Protein AF-A0A815Y530-F1 (afdb_monomer_lite)

Sequence (70 aa):
MELTICLVLINIGCILAIYFYLTRNHRYWQKQGIPGPRPWPFFGTYLKQFFIPFLETE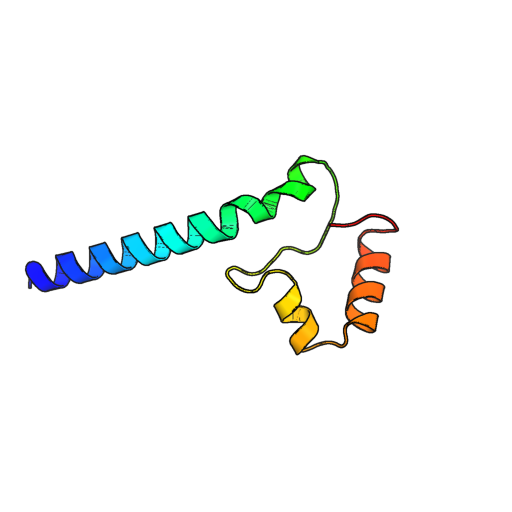MQWYNQYGKIYG

pLDDT: mean 91.47, std 3.85, range [76.44, 96.81]

Structure (mmCIF, N/CA/C/O backbone):
data_AF-A0A815Y530-F1
#
_entry.id   AF-A0A815Y530-F1
#
loop_
_atom_site.group_PDB
_atom_site.id
_atom_site.type_symbol
_atom_site.label_atom_id
_atom_site.label_alt_id
_atom_site.label_comp_id
_atom_site.label_asym_id
_atom_site.label_entity_id
_atom_site.label_seq_id
_atom_site.pdbx_PDB_ins_code
_atom_site.Cartn_x
_atom_site.Cartn_y
_atom_site.Cartn_z
_atom_site.occupancy
_atom_site.B_iso_or_equiv
_atom_site.auth_seq_id
_atom_site.auth_comp_id
_atom_site.auth_asym_id
_atom_site.auth_atom_id
_atom_site.pdbx_PDB_model_num
ATOM 1 N N . MET A 1 1 ? 15.720 -10.767 -33.060 1.00 76.44 1 MET A N 1
ATOM 2 C CA . MET A 1 1 ? 15.028 -9.495 -32.753 1.00 76.44 1 MET A CA 1
ATOM 3 C C . MET A 1 1 ? 13.532 -9.701 -32.540 1.00 76.44 1 MET A C 1
ATOM 5 O O . MET A 1 1 ? 13.018 -9.218 -31.544 1.00 76.44 1 MET A O 1
ATOM 9 N N . GLU A 1 2 ? 12.834 -10.455 -33.390 1.00 87.62 2 GLU A N 1
ATOM 10 C CA . GLU A 1 2 ? 11.383 -10.681 -33.238 1.00 87.62 2 GLU A CA 1
ATOM 11 C C . GLU A 1 2 ? 11.022 -11.488 -31.977 1.00 87.62 2 GLU A C 1
ATOM 13 O O . GLU A 1 2 ? 10.223 -11.033 -31.165 1.00 87.62 2 GLU A O 1
ATOM 18 N N . LEU A 1 3 ? 11.695 -12.621 -31.727 1.00 90.38 3 LEU A N 1
ATOM 19 C CA . LEU A 1 3 ? 11.458 -13.439 -30.526 1.00 90.38 3 LEU A CA 1
ATOM 20 C C . LEU A 1 3 ? 11.729 -12.673 -29.219 1.00 90.38 3 LEU A C 1
ATOM 22 O O . LEU A 1 3 ? 10.968 -12.780 -28.261 1.00 90.38 3 LEU A O 1
ATOM 26 N N . THR A 1 4 ? 12.792 -11.867 -29.183 1.00 94.12 4 THR A N 1
ATOM 27 C CA . THR A 1 4 ? 13.137 -11.041 -28.017 1.00 94.12 4 THR A CA 1
ATOM 28 C C . THR A 1 4 ? 12.077 -9.975 -27.747 1.00 94.12 4 THR A C 1
ATOM 30 O O . THR A 1 4 ? 11.736 -9.744 -26.592 1.00 94.12 4 THR A O 1
ATOM 33 N N . ILE A 1 5 ? 11.505 -9.371 -28.796 1.00 94.56 5 ILE A N 1
ATOM 34 C CA . ILE A 1 5 ? 10.407 -8.404 -28.663 1.00 94.56 5 ILE A CA 1
ATOM 35 C C . ILE A 1 5 ? 9.157 -9.097 -28.107 1.00 94.56 5 ILE A C 1
ATOM 37 O O . ILE A 1 5 ? 8.564 -8.600 -27.151 1.00 94.56 5 ILE A O 1
ATOM 41 N N . CYS A 1 6 ? 8.796 -10.276 -28.627 1.00 94.94 6 CYS A N 1
ATOM 42 C CA . CYS A 1 6 ? 7.656 -11.045 -28.119 1.00 94.94 6 CYS A CA 1
ATOM 43 C C . CYS A 1 6 ? 7.808 -11.396 -26.631 1.00 94.94 6 CYS A C 1
ATOM 45 O O . CYS A 1 6 ? 6.866 -11.218 -25.860 1.00 94.94 6 CYS A O 1
ATOM 47 N N . LEU A 1 7 ? 8.998 -11.835 -26.203 1.00 95.38 7 LEU A N 1
ATOM 48 C CA . LEU A 1 7 ? 9.264 -12.144 -24.794 1.00 95.38 7 LEU A CA 1
ATOM 49 C C . LEU A 1 7 ? 9.121 -10.911 -23.894 1.00 95.38 7 LEU A C 1
ATOM 51 O O . LEU A 1 7 ? 8.528 -11.011 -22.820 1.00 95.38 7 LEU A O 1
ATOM 55 N N . VAL A 1 8 ? 9.611 -9.746 -24.326 1.00 96.31 8 VAL A N 1
ATOM 56 C CA . VAL A 1 8 ? 9.463 -8.492 -23.570 1.00 96.31 8 VAL A CA 1
ATOM 57 C C . VAL A 1 8 ? 7.988 -8.115 -23.420 1.00 96.31 8 VAL A C 1
ATOM 59 O O . VAL A 1 8 ? 7.546 -7.815 -22.311 1.00 96.31 8 VAL A O 1
ATOM 62 N N . LEU A 1 9 ? 7.202 -8.199 -24.496 1.00 96.00 9 LEU A N 1
ATOM 63 C CA . LEU A 1 9 ? 5.771 -7.881 -24.460 1.00 96.00 9 LEU A CA 1
ATOM 64 C C . LEU A 1 9 ? 4.983 -8.824 -23.541 1.00 96.00 9 LEU A C 1
ATOM 66 O O . LEU A 1 9 ? 4.148 -8.358 -22.766 1.00 96.00 9 LEU A O 1
ATOM 70 N N . ILE A 1 10 ? 5.277 -10.128 -23.576 1.00 96.69 10 ILE A N 1
ATOM 71 C CA . ILE A 1 10 ? 4.646 -11.116 -22.688 1.00 96.69 10 ILE A CA 1
ATOM 72 C C . ILE A 1 10 ? 4.955 -10.794 -21.223 1.00 96.69 10 ILE A C 1
ATOM 74 O O . ILE A 1 10 ? 4.046 -10.773 -20.398 1.00 96.69 10 ILE A O 1
ATOM 78 N N . ASN A 1 11 ? 6.214 -10.485 -20.898 1.00 96.50 11 ASN A N 1
ATOM 79 C CA . ASN A 1 11 ? 6.599 -10.127 -19.532 1.00 96.50 11 ASN A CA 1
ATOM 80 C C . ASN A 1 11 ? 5.872 -8.868 -19.044 1.00 96.50 11 ASN A C 1
ATOM 82 O O . ASN A 1 11 ? 5.336 -8.864 -17.936 1.00 96.50 11 ASN A O 1
ATOM 86 N N . ILE A 1 12 ? 5.786 -7.827 -19.879 1.00 96.69 12 ILE A N 1
ATOM 87 C CA . ILE A 1 12 ? 5.034 -6.606 -19.553 1.00 96.69 12 ILE A CA 1
ATOM 88 C C . ILE A 1 12 ? 3.554 -6.937 -19.316 1.00 96.69 12 ILE A C 1
ATOM 90 O O . ILE A 1 12 ? 2.980 -6.500 -18.318 1.00 96.69 12 ILE A O 1
ATOM 94 N N . GLY A 1 13 ? 2.949 -7.749 -20.188 1.00 96.81 13 GLY A N 1
ATOM 95 C CA . GLY A 1 13 ? 1.565 -8.199 -20.041 1.00 96.81 13 GLY A CA 1
ATOM 96 C C . GLY A 1 13 ? 1.323 -8.942 -18.725 1.00 96.81 13 GLY A C 1
ATOM 97 O O . GLY A 1 13 ? 0.371 -8.630 -18.010 1.00 96.81 13 GLY A O 1
ATOM 98 N N . CYS A 1 14 ? 2.217 -9.863 -18.356 1.00 96.25 14 CYS A N 1
ATOM 99 C CA . CYS A 1 14 ? 2.155 -10.585 -17.085 1.00 96.25 14 CYS A CA 1
ATOM 100 C C . CYS A 1 14 ? 2.264 -9.644 -15.878 1.00 96.25 14 CYS A C 1
ATOM 102 O O . CYS A 1 14 ? 1.466 -9.753 -14.948 1.00 96.25 14 CYS A O 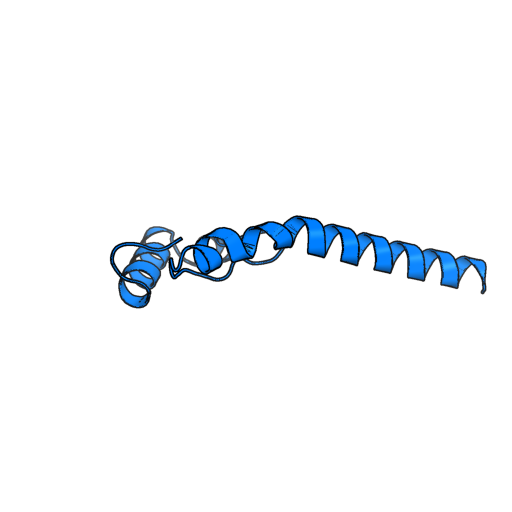1
ATOM 104 N N . ILE A 1 15 ? 3.203 -8.691 -15.897 1.00 94.88 15 ILE A N 1
ATOM 105 C CA . ILE A 1 15 ? 3.378 -7.712 -14.812 1.00 94.88 15 ILE A CA 1
ATOM 106 C C . ILE A 1 15 ? 2.109 -6.871 -14.639 1.00 94.88 15 ILE A C 1
ATOM 108 O O . ILE A 1 15 ? 1.637 -6.691 -13.515 1.00 94.88 15 ILE A O 1
ATOM 112 N N . LEU A 1 16 ? 1.520 -6.399 -15.741 1.00 94.31 16 LEU A N 1
ATOM 113 C CA . LEU A 1 16 ? 0.272 -5.637 -15.708 1.00 94.31 16 LEU A CA 1
ATOM 114 C C . LEU A 1 16 ? -0.891 -6.483 -15.180 1.00 94.31 16 LEU A C 1
ATOM 116 O O . LEU A 1 16 ? -1.641 -6.017 -14.324 1.00 94.31 16 LEU A O 1
ATOM 120 N N . ALA A 1 17 ? -1.027 -7.730 -15.634 1.00 94.25 17 ALA A N 1
ATOM 121 C CA . ALA A 1 17 ? -2.074 -8.634 -15.164 1.00 94.25 17 ALA A CA 1
ATOM 122 C C . ALA A 1 17 ? -1.973 -8.883 -13.650 1.00 94.25 17 ALA A C 1
ATOM 124 O O . ALA A 1 17 ? -2.977 -8.785 -12.942 1.00 94.25 17 ALA A O 1
ATOM 125 N N . ILE A 1 18 ? -0.761 -9.126 -13.140 1.00 92.56 18 ILE A N 1
ATOM 126 C CA . ILE A 1 18 ? -0.501 -9.290 -11.704 1.00 92.56 18 ILE A CA 1
ATOM 127 C C . ILE A 1 18 ? -0.830 -7.995 -10.950 1.00 92.56 18 ILE A C 1
ATOM 129 O O . ILE A 1 18 ? -1.523 -8.036 -9.933 1.00 92.56 18 ILE A O 1
ATOM 133 N N . TYR A 1 19 ? -0.401 -6.838 -11.463 1.00 90.94 19 TYR A N 1
ATOM 134 C CA . TYR A 1 19 ? -0.708 -5.537 -10.867 1.00 90.94 19 TYR A CA 1
ATOM 135 C C . TYR A 1 19 ? -2.221 -5.301 -10.749 1.00 90.94 19 TYR A C 1
ATOM 137 O O . TYR A 1 19 ? -2.712 -4.930 -9.679 1.00 90.94 19 TYR A O 1
ATOM 145 N N . PHE A 1 20 ? -2.982 -5.550 -11.818 1.00 90.69 20 PHE A N 1
ATOM 146 C CA . PHE A 1 20 ? -4.438 -5.400 -11.806 1.00 90.69 20 PHE A CA 1
ATOM 147 C C . PHE A 1 20 ? -5.116 -6.406 -10.878 1.00 90.69 20 PHE A C 1
ATOM 149 O O . PHE A 1 20 ? -6.041 -6.034 -10.157 1.00 90.69 20 PHE A O 1
ATOM 156 N N . TYR A 1 21 ? -4.653 -7.658 -10.864 1.00 89.94 21 TYR A N 1
ATOM 157 C CA . TYR A 1 21 ? -5.186 -8.686 -9.974 1.00 89.94 21 TYR A CA 1
ATOM 158 C C . TYR A 1 21 ? -5.045 -8.278 -8.502 1.00 89.94 21 TYR A C 1
ATOM 160 O O . TYR A 1 21 ? -6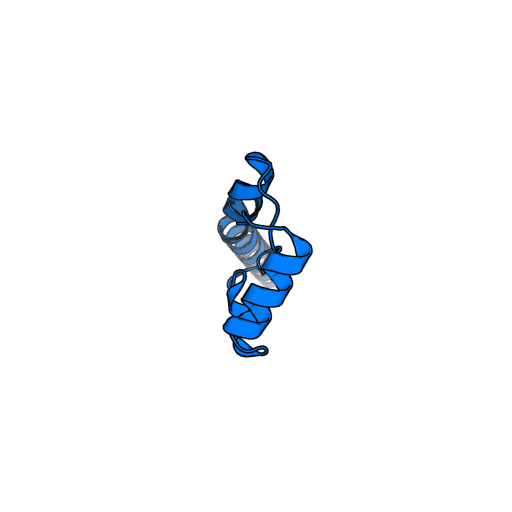.022 -8.318 -7.754 1.00 89.94 21 TYR A O 1
ATOM 168 N N . LEU A 1 22 ? -3.860 -7.807 -8.107 1.00 88.75 22 LEU A N 1
ATOM 169 C CA . LEU A 1 22 ? -3.579 -7.408 -6.728 1.00 88.75 22 LEU A CA 1
ATOM 170 C C . LEU A 1 22 ? -4.291 -6.113 -6.325 1.00 88.75 22 LEU A C 1
ATOM 172 O O . LEU A 1 22 ? -4.803 -6.011 -5.213 1.00 88.75 22 LEU A O 1
ATOM 176 N N . THR A 1 23 ? -4.378 -5.130 -7.224 1.00 90.06 23 THR A N 1
ATOM 177 C CA . THR A 1 23 ? -5.012 -3.834 -6.920 1.00 90.06 23 THR A CA 1
ATOM 178 C C . THR A 1 23 ? -6.540 -3.844 -7.042 1.00 90.06 23 THR A C 1
ATOM 180 O O . THR A 1 23 ? -7.197 -2.886 -6.624 1.00 90.06 23 THR A O 1
ATOM 183 N N . ARG A 1 24 ? -7.147 -4.931 -7.546 1.00 87.44 24 ARG A N 1
ATOM 184 C CA . ARG A 1 24 ? -8.602 -5.053 -7.767 1.00 87.44 24 ARG A CA 1
ATOM 185 C C . ARG A 1 24 ? -9.438 -4.735 -6.524 1.00 87.44 24 ARG A C 1
ATOM 187 O O . ARG A 1 24 ? -10.491 -4.102 -6.639 1.00 87.44 24 ARG A O 1
ATOM 194 N N . ASN A 1 25 ? -8.973 -5.146 -5.345 1.00 85.75 25 ASN A N 1
ATOM 195 C CA . ASN A 1 25 ? -9.726 -5.009 -4.096 1.00 85.75 25 ASN A CA 1
ATOM 196 C C . ASN A 1 25 ? -9.456 -3.691 -3.354 1.00 85.75 25 ASN A C 1
ATOM 198 O O . ASN A 1 25 ? -10.177 -3.368 -2.414 1.00 85.75 25 ASN A O 1
ATOM 202 N N . HIS A 1 26 ? -8.499 -2.875 -3.809 1.00 89.00 26 HIS A N 1
ATOM 203 C CA . HIS A 1 26 ? -8.101 -1.630 -3.134 1.00 89.00 26 HIS A CA 1
ATOM 204 C C . HIS A 1 26 ? -9.228 -0.588 -3.038 1.00 89.00 26 HIS A C 1
ATOM 206 O O . HIS A 1 26 ? -9.145 0.353 -2.257 1.00 89.00 26 HIS A O 1
ATOM 212 N N . ARG A 1 27 ? -10.288 -0.737 -3.840 1.00 87.44 27 ARG A N 1
ATOM 213 C CA . ARG A 1 27 ? -11.437 0.181 -3.868 1.00 87.44 27 ARG A CA 1
ATOM 214 C C . ARG A 1 27 ? -12.655 -0.344 -3.109 1.00 87.44 27 ARG A C 1
ATOM 216 O O . ARG A 1 27 ? -13.719 0.252 -3.226 1.00 87.44 27 ARG A O 1
ATOM 223 N N . TYR A 1 28 ? -12.539 -1.459 -2.387 1.00 91.06 28 TYR A N 1
ATOM 224 C CA . TYR A 1 28 ? -13.665 -2.071 -1.679 1.00 91.06 28 TYR A CA 1
ATOM 225 C C . TYR A 1 28 ? -14.307 -1.103 -0.670 1.00 91.06 28 TYR A C 1
ATOM 227 O O . TYR A 1 28 ? -15.483 -0.776 -0.813 1.00 91.06 28 TYR A O 1
ATOM 235 N N . TRP A 1 29 ? -13.523 -0.556 0.263 1.00 91.44 29 TRP A N 1
ATOM 236 C CA . TRP A 1 29 ? -14.010 0.385 1.281 1.00 91.44 29 TRP A CA 1
ATOM 237 C C . TRP A 1 29 ? -14.445 1.726 0.692 1.00 91.44 29 TRP A C 1
ATOM 239 O O . TRP A 1 29 ? -15.510 2.240 1.032 1.00 91.44 29 TRP A O 1
ATOM 249 N N . GLN A 1 30 ? -13.706 2.218 -0.308 1.00 90.56 30 GLN A N 1
ATOM 250 C CA . GLN A 1 30 ? -14.082 3.418 -1.055 1.00 90.56 30 GLN A CA 1
ATOM 251 C C . GLN A 1 30 ? -15.481 3.290 -1.683 1.00 90.56 30 GLN A C 1
ATOM 253 O O . GLN A 1 30 ? -16.253 4.245 -1.661 1.00 90.56 30 GLN A O 1
ATOM 258 N N . LYS A 1 31 ? -15.831 2.117 -2.232 1.00 93.06 31 LYS A N 1
ATOM 259 C CA . LYS A 1 31 ? -17.167 1.857 -2.797 1.00 93.06 31 LYS A CA 1
ATOM 260 C C . LYS A 1 31 ? -18.274 1.838 -1.741 1.00 93.06 31 LYS A C 1
ATOM 262 O O . LYS A 1 31 ? -19.424 2.066 -2.094 1.00 93.06 31 LYS A O 1
ATOM 267 N N . GLN A 1 32 ?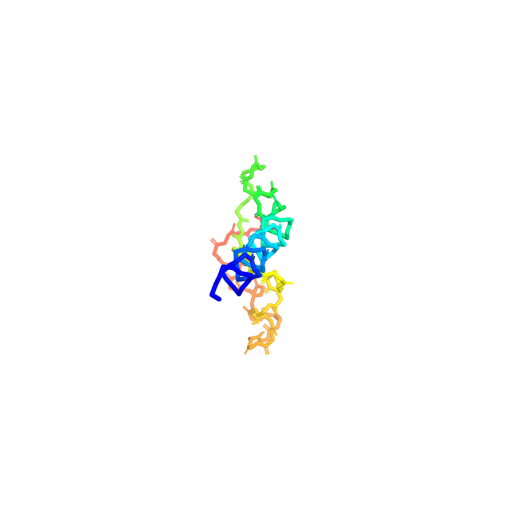 -17.938 1.577 -0.481 1.00 94.00 32 GLN A N 1
ATOM 268 C CA . GLN A 1 32 ? -18.874 1.603 0.647 1.00 94.00 32 GLN A CA 1
ATOM 269 C C . GLN A 1 32 ? -18.963 2.983 1.316 1.00 94.00 32 GLN A C 1
ATOM 271 O O . GLN A 1 32 ? -19.662 3.133 2.312 1.00 94.00 32 GLN A O 1
ATOM 276 N N . GLY A 1 33 ? -18.263 3.993 0.786 1.00 93.69 33 GLY A N 1
ATOM 277 C CA . GLY A 1 33 ? -18.211 5.327 1.386 1.00 93.69 33 GLY A CA 1
ATOM 278 C C . GLY A 1 33 ? -17.356 5.396 2.651 1.00 93.69 33 GLY A C 1
ATOM 279 O O . GLY A 1 33 ? -17.401 6.402 3.354 1.00 93.69 33 GLY A O 1
ATOM 280 N N . ILE A 1 34 ? -16.573 4.352 2.937 1.00 94.31 34 ILE A N 1
ATOM 281 C CA . ILE A 1 34 ? -15.669 4.317 4.083 1.00 94.31 34 ILE A CA 1
ATOM 282 C C . ILE A 1 34 ? -14.332 4.929 3.642 1.00 94.31 34 ILE A C 1
ATOM 284 O O . ILE A 1 34 ? -13.712 4.428 2.695 1.00 94.31 34 ILE A O 1
ATOM 288 N N . PRO A 1 35 ? -13.900 6.041 4.265 1.00 93.31 35 PRO A N 1
ATOM 289 C CA . PRO A 1 35 ? -12.614 6.648 3.966 1.00 93.31 35 PRO A CA 1
ATOM 290 C C . PRO A 1 35 ? -11.481 5.788 4.530 1.00 93.31 35 PRO A C 1
ATOM 292 O O . PRO A 1 35 ? -11.657 5.087 5.520 1.00 93.31 35 PRO A O 1
ATOM 295 N N . GLY A 1 36 ? -10.296 5.870 3.937 1.00 92.44 36 GLY A N 1
ATOM 296 C CA . GLY A 1 36 ? -9.136 5.188 4.486 1.00 92.44 36 GLY A CA 1
ATOM 297 C C . GLY A 1 36 ? -7.879 5.322 3.637 1.00 92.44 36 GLY A C 1
ATOM 298 O O . GLY A 1 36 ? -7.900 5.926 2.553 1.00 92.44 36 GLY A O 1
ATOM 299 N N . PRO A 1 37 ? -6.747 4.829 4.158 1.00 91.56 37 PRO A N 1
ATOM 300 C CA . PRO A 1 37 ? -5.452 4.950 3.507 1.00 91.56 37 PRO A CA 1
ATOM 301 C C . PRO A 1 37 ? -5.409 4.155 2.202 1.00 91.56 37 PRO A C 1
ATOM 303 O O . PRO A 1 37 ? -5.8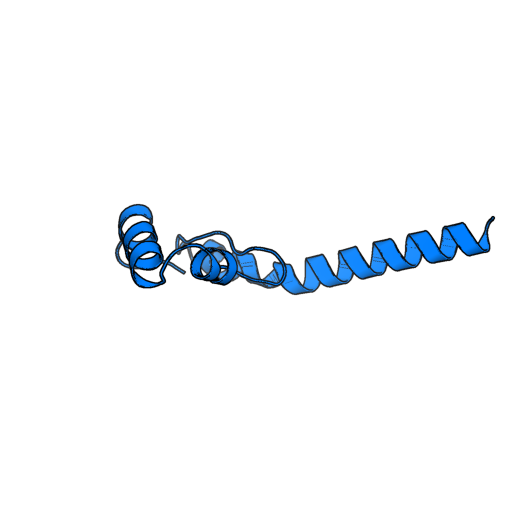50 3.013 2.131 1.00 91.56 37 PRO A O 1
ATOM 306 N N . ARG A 1 38 ? -4.819 4.737 1.151 1.00 87.38 38 ARG A N 1
ATOM 307 C CA . ARG A 1 38 ? -4.652 4.030 -0.125 1.00 87.38 38 ARG A CA 1
ATOM 308 C C . ARG A 1 38 ? -3.588 2.931 0.020 1.00 87.38 38 ARG A C 1
ATOM 310 O O . ARG A 1 38 ? -2.435 3.268 0.296 1.00 87.38 38 ARG A O 1
ATOM 317 N N . PRO A 1 39 ? -3.936 1.650 -0.186 1.00 89.81 39 PRO A N 1
ATOM 318 C CA . PRO A 1 39 ? -2.973 0.556 -0.122 1.00 89.81 39 PRO A CA 1
ATOM 319 C C . PRO A 1 39 ? -1.969 0.606 -1.280 1.00 89.81 39 PRO A C 1
ATOM 321 O O . PRO A 1 39 ? -2.331 0.870 -2.432 1.00 89.81 39 PRO A O 1
ATOM 324 N N . TRP A 1 40 ? -0.709 0.291 -0.980 1.00 87.25 40 TRP A N 1
ATOM 325 C CA . TRP A 1 40 ? 0.323 0.072 -1.987 1.00 87.25 40 TRP A CA 1
ATOM 326 C C . TRP A 1 40 ? 0.087 -1.246 -2.733 1.00 87.25 40 TRP A C 1
ATOM 328 O O . TRP A 1 40 ? -0.327 -2.232 -2.118 1.00 87.25 40 TRP A O 1
ATOM 338 N N . PRO A 1 41 ? 0.368 -1.308 -4.047 1.00 84.00 41 PRO A N 1
ATOM 339 C CA . PRO A 1 41 ? 0.421 -2.575 -4.769 1.00 84.00 41 PRO A CA 1
ATOM 340 C C . PRO A 1 41 ? 1.338 -3.565 -4.029 1.00 84.00 41 PRO A C 1
ATOM 342 O O . PRO A 1 41 ? 2.407 -3.172 -3.568 1.00 84.00 41 PRO A O 1
ATOM 345 N N . PHE A 1 42 ? 0.918 -4.829 -3.912 1.00 83.38 42 PHE A N 1
ATOM 346 C CA . PHE A 1 42 ? 1.593 -5.926 -3.188 1.00 83.38 42 PHE A CA 1
ATOM 347 C C . PHE A 1 42 ? 1.624 -5.821 -1.652 1.00 83.38 42 PHE A C 1
ATOM 349 O O . PHE A 1 42 ? 1.359 -6.819 -0.988 1.00 83.38 42 PHE A O 1
ATOM 356 N N . PHE A 1 43 ? 1.915 -4.651 -1.078 1.00 86.06 43 PHE A N 1
ATOM 357 C CA . PHE A 1 43 ? 2.136 -4.503 0.372 1.00 86.06 43 PHE A CA 1
ATOM 358 C C . PHE A 1 43 ? 0.932 -3.967 1.151 1.00 86.06 43 PHE A C 1
ATOM 360 O O . PHE A 1 43 ? 0.925 -3.983 2.381 1.00 86.06 43 PHE A O 1
ATOM 367 N N . GLY A 1 44 ? -0.089 -3.464 0.461 1.00 87.38 44 GLY A N 1
ATOM 368 C CA . GLY A 1 44 ? -1.243 -2.872 1.115 1.00 87.38 44 GLY A CA 1
ATOM 369 C C . GLY A 1 44 ? -0.870 -1.637 1.939 1.00 87.38 44 GLY A C 1
ATOM 370 O O . GLY A 1 44 ? -0.022 -0.829 1.556 1.00 87.38 44 GLY A O 1
ATOM 371 N N . THR A 1 45 ? -1.518 -1.474 3.085 1.00 89.62 45 THR A N 1
ATOM 372 C CA . THR A 1 45 ? -1.247 -0.387 4.037 1.00 89.62 45 THR A CA 1
ATOM 373 C C . THR A 1 45 ? -0.086 -0.710 4.986 1.00 89.62 45 THR A C 1
ATOM 375 O O . THR A 1 45 ? 0.493 0.206 5.573 1.00 89.62 45 THR A O 1
ATOM 378 N N . TYR A 1 46 ? 0.323 -1.983 5.063 1.00 86.19 46 TYR A N 1
ATOM 379 C CA . TYR A 1 46 ? 1.402 -2.467 5.931 1.00 86.19 46 TYR A CA 1
ATOM 380 C C . TYR A 1 46 ? 2.756 -1.835 5.627 1.00 86.19 46 TYR A C 1
ATOM 382 O O . TYR A 1 46 ? 3.567 -1.680 6.534 1.00 86.19 46 TYR A O 1
ATOM 390 N N . LEU A 1 47 ? 3.004 -1.405 4.383 1.00 88.38 47 LEU A N 1
ATOM 391 C CA . LEU A 1 47 ? 4.264 -0.748 4.029 1.00 88.38 47 LEU A CA 1
ATOM 392 C C . LEU A 1 47 ? 4.548 0.458 4.935 1.00 88.38 47 LEU A C 1
ATOM 394 O O . LEU A 1 47 ? 5.679 0.653 5.362 1.00 88.38 47 LEU A O 1
ATOM 398 N N . LYS A 1 48 ? 3.515 1.235 5.282 1.00 86.31 48 LYS A N 1
ATOM 399 C CA . LYS A 1 48 ? 3.662 2.382 6.184 1.00 86.31 48 LYS A CA 1
ATOM 400 C C . LYS A 1 48 ? 4.038 1.939 7.604 1.00 86.31 48 LYS A C 1
ATOM 402 O O . LYS A 1 48 ? 4.865 2.589 8.232 1.00 86.31 48 LYS A O 1
ATOM 407 N N . GLN A 1 49 ? 3.500 0.809 8.059 1.00 86.44 49 GLN A N 1
ATOM 408 C CA . GLN A 1 49 ? 3.753 0.239 9.386 1.00 86.44 49 GLN A CA 1
ATOM 409 C C . GLN A 1 49 ? 5.168 -0.350 9.540 1.00 86.44 49 GLN A C 1
ATOM 411 O O . GLN A 1 49 ? 5.629 -0.543 10.661 1.00 86.44 49 GLN A O 1
ATOM 416 N N . PHE A 1 50 ? 5.881 -0.616 8.438 1.00 88.81 50 PHE A N 1
ATOM 417 C CA . PHE A 1 50 ? 7.298 -1.001 8.486 1.00 88.81 50 PHE A CA 1
ATOM 418 C C . PHE A 1 50 ? 8.226 0.173 8.814 1.00 88.81 50 PHE A C 1
ATOM 420 O O . PHE A 1 50 ? 9.268 -0.029 9.433 1.00 88.81 50 PHE A O 1
ATOM 427 N N . PHE A 1 51 ? 7.867 1.387 8.391 1.00 91.12 51 PHE A N 1
ATOM 428 C CA . PHE A 1 51 ? 8.691 2.586 8.590 1.00 91.12 51 PHE A CA 1
ATOM 429 C C . PHE A 1 51 ? 8.233 3.432 9.778 1.00 91.12 51 PHE A C 1
ATOM 431 O O . PHE A 1 51 ? 9.035 4.156 10.360 1.00 91.12 51 PHE A O 1
ATOM 438 N N . ILE A 1 52 ? 6.947 3.360 10.117 1.00 90.38 52 ILE A N 1
ATOM 439 C CA . ILE A 1 52 ? 6.314 4.134 11.182 1.00 90.38 52 ILE A CA 1
ATOM 440 C C . ILE A 1 52 ? 5.677 3.139 12.155 1.00 90.38 52 ILE A C 1
ATOM 442 O O . ILE A 1 52 ? 4.967 2.240 11.700 1.00 90.38 52 ILE A O 1
ATOM 446 N N . PRO A 1 53 ? 5.869 3.283 13.478 1.00 92.88 53 PRO A N 1
ATOM 447 C CA . PRO A 1 53 ? 5.231 2.415 14.457 1.00 92.88 53 PRO A CA 1
ATOM 448 C C . PRO A 1 53 ? 3.720 2.296 14.238 1.00 92.88 53 PRO A C 1
ATOM 450 O O . PRO A 1 53 ? 3.039 3.267 13.889 1.00 92.88 53 PRO A O 1
ATOM 453 N N . PHE A 1 54 ? 3.187 1.099 14.488 1.00 90.00 54 PHE A N 1
ATOM 454 C CA . PHE A 1 54 ? 1.766 0.793 14.313 1.00 90.00 54 PHE A CA 1
ATOM 455 C C . PHE A 1 54 ? 0.863 1.825 15.003 1.00 90.00 54 PHE A C 1
ATOM 457 O O . PHE A 1 54 ? 0.013 2.424 14.355 1.00 90.00 54 PHE A O 1
ATOM 464 N N . LEU A 1 55 ? 1.107 2.103 16.288 1.00 92.06 55 LEU A N 1
ATOM 465 C CA . LEU A 1 55 ? 0.273 3.012 17.080 1.00 92.06 55 LEU A CA 1
ATOM 466 C C . LEU A 1 55 ? 0.244 4.438 16.516 1.00 92.06 55 LEU A C 1
ATOM 468 O O . LEU A 1 55 ? -0.809 5.067 16.467 1.00 92.06 55 LEU A O 1
ATOM 472 N N . GLU A 1 56 ? 1.393 4.938 16.067 1.00 93.38 56 GLU A N 1
ATOM 473 C CA . GLU A 1 56 ? 1.489 6.269 15.471 1.00 93.38 56 GLU A CA 1
ATOM 474 C C . GLU A 1 56 ? 0.738 6.327 14.134 1.00 93.38 56 GLU A C 1
ATOM 476 O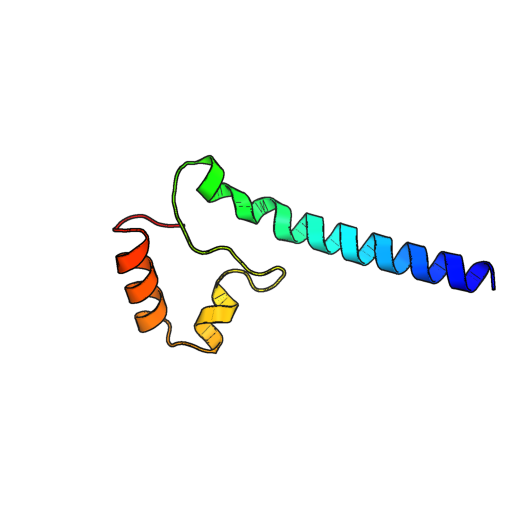 O . GLU A 1 56 ? 0.023 7.289 13.854 1.00 93.38 56 GLU A O 1
ATOM 481 N N . THR A 1 57 ? 0.831 5.261 13.336 1.00 92.44 57 THR A N 1
ATOM 482 C CA . THR A 1 57 ? 0.085 5.131 12.081 1.00 92.44 57 THR A CA 1
ATOM 483 C C . THR A 1 57 ? -1.429 5.111 12.318 1.00 92.44 57 THR A C 1
ATOM 485 O O . THR A 1 57 ? -2.152 5.843 11.640 1.00 92.44 57 THR A O 1
ATOM 488 N N . GLU A 1 58 ? -1.904 4.343 13.303 1.00 92.75 58 GLU A N 1
ATOM 489 C CA . GLU A 1 58 ? -3.324 4.293 13.678 1.00 92.75 58 GLU A CA 1
ATOM 490 C C . GLU A 1 58 ? -3.818 5.649 14.200 1.00 92.75 58 GLU A C 1
ATOM 492 O O . GLU A 1 58 ? -4.869 6.120 13.775 1.00 92.75 58 GLU A O 1
ATOM 497 N N . MET A 1 59 ? -3.044 6.339 15.051 1.00 94.19 59 MET A N 1
ATOM 498 C CA . MET A 1 59 ? -3.400 7.686 15.517 1.00 94.19 59 MET A CA 1
ATOM 499 C C . MET A 1 59 ? -3.518 8.681 14.356 1.00 94.19 59 MET A C 1
ATOM 501 O O . MET A 1 59 ? -4.457 9.477 14.318 1.00 94.19 59 MET A O 1
ATOM 505 N N . GLN A 1 60 ? -2.596 8.634 13.389 1.00 94.19 60 GLN A N 1
ATOM 506 C CA . GLN A 1 60 ? -2.657 9.484 12.198 1.00 94.19 60 GLN A CA 1
ATOM 507 C C . GLN A 1 60 ? -3.914 9.204 11.365 1.00 94.19 60 GLN A C 1
ATOM 509 O O . GLN A 1 60 ? -4.588 10.141 10.938 1.00 94.19 60 GLN A O 1
ATOM 514 N N . TRP A 1 61 ? -4.251 7.932 11.142 1.00 94.44 61 TRP A N 1
ATOM 515 C CA . TRP A 1 61 ? -5.440 7.552 10.379 1.00 94.44 61 TRP A CA 1
ATOM 516 C C . TRP A 1 61 ? -6.737 7.879 11.111 1.00 94.44 61 TRP A C 1
ATOM 518 O O . TRP A 1 61 ? -7.643 8.427 10.490 1.00 94.44 61 TRP A O 1
ATOM 528 N N . TYR A 1 62 ? -6.802 7.652 12.421 1.00 95.06 62 TYR A N 1
ATOM 529 C CA . TYR A 1 62 ? -7.942 8.039 13.246 1.00 95.06 62 TYR A CA 1
ATOM 530 C C . TYR A 1 62 ? -8.183 9.553 13.204 1.00 95.06 62 TYR A C 1
ATOM 532 O O . TYR A 1 62 ? -9.309 9.999 12.995 1.00 95.06 62 TYR A O 1
ATOM 540 N N . ASN A 1 63 ? -7.124 10.358 13.334 1.00 96.00 63 ASN A N 1
ATOM 541 C CA . ASN A 1 63 ? -7.232 11.817 13.263 1.00 96.00 63 ASN A CA 1
ATOM 542 C C . ASN A 1 63 ? -7.649 12.311 11.868 1.00 96.00 63 ASN A C 1
ATOM 544 O O . ASN A 1 63 ? -8.330 13.328 11.759 1.00 96.00 63 ASN A O 1
ATOM 548 N N . GLN A 1 64 ? -7.247 11.609 10.805 1.00 95.31 64 GLN A N 1
ATOM 549 C CA . GLN A 1 64 ? -7.520 12.012 9.425 1.00 95.31 64 GLN A CA 1
ATOM 550 C C . GLN A 1 64 ? -8.894 11.550 8.915 1.00 95.31 64 GLN A C 1
ATOM 552 O O . GLN A 1 64 ? -9.571 12.296 8.209 1.00 95.31 64 GLN A O 1
ATOM 557 N N . TYR A 1 65 ? -9.284 10.313 9.214 1.00 94.81 65 TYR A N 1
ATOM 558 C CA . TYR A 1 65 ? -10.470 9.660 8.652 1.00 94.81 65 TYR A CA 1
ATOM 559 C C . TYR A 1 65 ? -11.612 9.515 9.667 1.00 94.81 65 TYR A C 1
ATOM 561 O O . TYR A 1 65 ? -12.747 9.241 9.284 1.00 94.81 65 TYR A O 1
ATOM 569 N N . GLY A 1 66 ? -11.336 9.750 10.951 1.00 94.00 66 GLY A N 1
ATOM 570 C CA . GLY A 1 66 ? -12.299 9.655 12.039 1.00 94.00 66 GLY A CA 1
ATOM 571 C C . GLY A 1 66 ? -12.386 8.254 12.637 1.00 94.00 66 GLY A C 1
ATOM 572 O O . GLY A 1 66 ? -11.513 7.407 12.466 1.00 94.00 66 GLY A O 1
ATOM 573 N N . LYS A 1 67 ? -13.476 8.005 13.368 1.00 94.06 67 LYS A N 1
ATOM 574 C CA . LYS A 1 67 ? -13.668 6.770 14.143 1.00 94.06 67 LYS A CA 1
ATOM 575 C C . LYS A 1 67 ? -13.755 5.499 13.287 1.00 94.06 67 LYS A C 1
ATOM 577 O O . LYS A 1 67 ? -13.463 4.420 13.792 1.00 94.06 67 LYS A O 1
ATOM 582 N N . ILE A 1 68 ? -14.207 5.612 12.038 1.00 93.25 68 ILE A N 1
ATOM 583 C CA . ILE A 1 68 ? -14.411 4.477 11.131 1.00 93.25 68 ILE A CA 1
ATOM 584 C C . ILE A 1 68 ? -13.626 4.744 9.849 1.00 93.25 68 ILE A C 1
ATOM 586 O O . ILE A 1 68 ? -13.957 5.667 9.107 1.00 93.25 68 ILE A O 1
ATOM 590 N N . TYR A 1 69 ? -12.615 3.917 9.595 1.00 93.62 69 TYR A N 1
ATOM 591 C CA . TYR A 1 69 ? -11.840 3.905 8.356 1.00 93.62 69 TYR A CA 1
ATOM 592 C C . TYR A 1 69 ? -11.479 2.476 7.946 1.00 93.62 69 TYR A C 1
ATOM 594 O O . TYR A 1 69 ? -11.545 1.563 8.772 1.00 93.62 69 TYR A O 1
ATOM 602 N N . GLY A 1 70 ? -11.126 2.284 6.670 1.00 87.62 70 GLY A N 1
ATOM 603 C CA . GLY A 1 70 ? -10.835 0.967 6.088 1.00 87.62 70 GLY A CA 1
ATOM 604 C C . GLY A 1 70 ? -9.854 0.991 4.929 1.00 87.62 70 GLY A C 1
ATOM 605 O O . GLY A 1 70 ? -9.880 1.962 4.143 1.00 87.62 70 GLY A O 1
#

Radius of gyration: 17.49 Å; chains: 1; bounding box: 34×26×50 Å

Secondary structure (DSSP, 8-state):
-HHHHHHHHHHHHHHHHHHHHHHTTTTHHHHTT---PPPBTTTBTHHHHHHS-HHHHHHHHHHHH-S---

Foldseek 3Di:
DVVVVVVVVVVVVVVVVLQCVQCVCQCVCVVVVAAFDRQDRPCTPCVVCVVDPPVVVVVVGCVVRNPTHD